Protein AF-A0A933VAQ9-F1 (afdb_monomer)

Foldseek 3Di:
DDDDDDPDDDDDDDDDDDPPPPPPDDDDPVVVVVPDDPDDDDDPVLVVLLVVQLVQADDDPVSSVVSSVVLVVCLVVVPQHVTSNRSSPRPPPGD

Structure (mmCIF, N/CA/C/O backbone):
data_AF-A0A933VAQ9-F1
#
_entry.id   AF-A0A933VAQ9-F1
#
loop_
_atom_site.group_PDB
_atom_site.id
_atom_site.type_symbol
_atom_site.label_atom_id
_atom_site.label_alt_id
_atom_site.label_comp_id
_atom_site.label_asym_id
_atom_site.label_entity_id
_atom_site.label_seq_id
_atom_site.pdbx_PDB_ins_code
_atom_site.Cartn_x
_atom_site.Cartn_y
_atom_site.Cartn_z
_atom_site.occupancy
_atom_site.B_iso_or_equiv
_atom_site.auth_seq_id
_atom_site.auth_comp_id
_atom_sit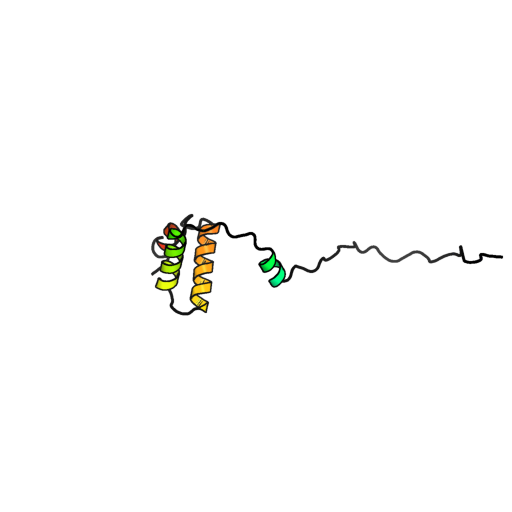e.auth_asym_id
_atom_site.auth_atom_id
_atom_site.pdbx_PDB_model_num
ATOM 1 N N . MET A 1 1 ? 57.215 -9.073 59.841 1.00 40.22 1 MET A N 1
ATOM 2 C CA . MET A 1 1 ? 56.541 -9.852 58.782 1.00 40.22 1 MET A CA 1
ATOM 3 C C . MET A 1 1 ? 55.223 -9.160 58.443 1.00 40.22 1 MET A C 1
ATOM 5 O O . MET A 1 1 ? 54.286 -9.380 59.188 1.00 40.22 1 MET A O 1
ATOM 9 N N . GLY A 1 2 ? 55.201 -8.319 57.390 1.00 37.84 2 GLY A N 1
ATOM 10 C CA . GLY A 1 2 ? 54.009 -7.698 56.750 1.00 37.84 2 GLY A CA 1
ATOM 11 C C . GLY A 1 2 ? 53.159 -6.760 57.633 1.00 37.84 2 GLY A C 1
ATOM 12 O O . GLY A 1 2 ? 52.946 -7.045 58.793 1.00 37.84 2 GLY A O 1
ATOM 13 N N . SER A 1 3 ? 52.624 -5.613 57.219 1.00 38.44 3 SER A N 1
ATOM 14 C CA . SER A 1 3 ? 52.353 -5.065 55.894 1.00 38.44 3 SER A CA 1
ATOM 15 C C . SER A 1 3 ? 52.391 -3.532 55.990 1.00 38.44 3 SER A C 1
ATOM 17 O O . SER A 1 3 ? 51.755 -2.945 56.862 1.00 38.44 3 SER A O 1
ATOM 19 N N . ILE A 1 4 ? 53.157 -2.900 55.103 1.00 47.66 4 ILE A N 1
ATOM 20 C CA . ILE A 1 4 ? 53.142 -1.459 54.813 1.00 47.66 4 ILE A CA 1
ATOM 21 C C . ILE A 1 4 ? 52.262 -1.265 53.566 1.00 47.66 4 ILE A C 1
ATOM 23 O O . ILE A 1 4 ? 52.103 -2.209 52.795 1.00 47.66 4 ILE A O 1
ATOM 27 N N . ILE A 1 5 ? 51.778 -0.032 53.369 1.00 46.09 5 ILE A N 1
ATOM 28 C CA . ILE A 1 5 ? 50.994 0.545 52.255 1.00 46.09 5 ILE A CA 1
ATOM 29 C C . ILE A 1 5 ? 49.514 0.683 52.655 1.00 46.09 5 ILE A C 1
ATOM 31 O O . ILE A 1 5 ? 48.802 -0.299 52.773 1.00 46.09 5 ILE A O 1
ATOM 35 N N . GLY A 1 6 ? 48.954 1.867 52.894 1.00 37.69 6 GLY A N 1
ATOM 36 C CA . GLY A 1 6 ? 49.446 3.223 52.672 1.00 37.69 6 GLY A CA 1
ATOM 37 C C . GLY A 1 6 ? 48.254 4.173 52.758 1.00 37.69 6 GLY A C 1
ATOM 38 O O . GLY A 1 6 ? 47.666 4.528 51.745 1.00 37.69 6 GLY A O 1
ATOM 39 N N . LEU A 1 7 ? 47.874 4.538 53.983 1.00 48.59 7 LEU A N 1
ATOM 40 C CA . LEU A 1 7 ? 46.919 5.606 54.269 1.00 48.59 7 LEU A CA 1
ATOM 41 C C . LEU A 1 7 ? 47.688 6.937 54.256 1.00 48.59 7 LEU A C 1
ATOM 43 O O . LEU A 1 7 ? 48.185 7.377 55.285 1.00 48.59 7 LEU A O 1
ATOM 47 N N . PHE A 1 8 ? 47.842 7.533 53.075 1.00 38.91 8 PHE A N 1
ATOM 48 C CA . PHE A 1 8 ? 48.365 8.888 52.861 1.00 38.91 8 PHE A CA 1
ATOM 49 C C . PHE A 1 8 ? 47.501 9.511 51.754 1.00 38.91 8 PHE A C 1
ATOM 51 O O . PHE A 1 8 ? 47.432 8.996 50.647 1.00 38.91 8 PHE A O 1
ATOM 58 N N . LEU A 1 9 ? 46.604 10.423 52.122 1.00 37.25 9 LEU A N 1
ATOM 59 C CA . LEU A 1 9 ? 46.813 11.874 52.109 1.00 37.25 9 LEU A CA 1
ATOM 60 C C . LEU A 1 9 ? 46.518 12.507 50.738 1.00 37.25 9 LEU A C 1
ATOM 62 O O . LEU A 1 9 ? 47.253 12.331 49.778 1.00 37.25 9 LEU A O 1
ATOM 66 N N . LEU A 1 10 ? 45.469 13.337 50.751 1.00 41.16 10 LEU A N 1
ATOM 67 C CA . LEU A 1 10 ? 45.399 14.635 50.074 1.00 41.16 10 LEU A CA 1
ATOM 68 C C . LEU A 1 10 ? 45.553 14.646 48.541 1.00 41.16 10 LEU A C 1
ATOM 70 O O . LEU A 1 10 ? 46.608 14.947 47.995 1.00 41.16 10 LEU A O 1
ATOM 74 N N . GLY A 1 11 ? 44.420 14.479 47.856 1.00 33.16 11 GLY A N 1
ATOM 75 C CA . GLY A 1 11 ? 44.177 15.079 46.544 1.00 33.16 11 GLY A CA 1
ATOM 76 C C . GLY A 1 11 ? 42.984 16.031 46.633 1.00 33.16 11 GLY A C 1
ATOM 77 O O . GLY A 1 11 ? 41.843 15.579 46.637 1.00 33.16 11 GLY A O 1
ATOM 78 N N . ASN A 1 12 ? 43.269 17.330 46.763 1.00 39.91 12 ASN A N 1
ATOM 79 C CA . ASN A 1 12 ? 42.342 18.464 46.618 1.00 39.91 12 ASN A CA 1
ATOM 80 C C . ASN A 1 12 ? 41.326 18.217 45.480 1.00 39.91 12 ASN A C 1
ATOM 82 O O . ASN A 1 12 ? 41.711 17.811 44.391 1.00 39.91 12 ASN A O 1
ATOM 86 N N . VAL A 1 13 ? 40.014 18.292 45.713 1.00 45.75 13 VAL A N 1
ATOM 87 C CA . VAL A 1 13 ? 39.190 19.519 45.706 1.00 45.75 13 VAL A CA 1
ATOM 88 C C . VAL A 1 13 ? 39.340 20.318 44.391 1.00 45.75 13 VAL A C 1
ATOM 90 O O . VAL A 1 13 ? 40.396 20.881 44.123 1.00 45.75 13 VAL A O 1
ATOM 93 N N . ILE A 1 14 ? 38.202 20.426 43.673 1.00 44.66 14 ILE A N 1
ATOM 94 C CA . ILE A 1 14 ? 37.855 21.246 42.480 1.00 44.66 14 ILE A CA 1
ATOM 95 C C . ILE A 1 14 ? 38.412 20.673 41.154 1.00 44.66 14 ILE A C 1
ATOM 97 O O . ILE A 1 14 ? 39.612 20.682 40.941 1.00 44.66 14 ILE A O 1
ATOM 101 N N . THR A 1 15 ? 37.601 20.131 40.229 1.00 41.00 15 THR A N 1
ATOM 102 C CA . THR A 1 15 ? 36.702 20.919 39.368 1.00 41.00 15 THR A CA 1
ATOM 103 C C . THR A 1 15 ? 35.394 20.206 38.969 1.00 41.00 15 THR A C 1
ATOM 105 O O . THR A 1 15 ? 35.360 19.048 38.576 1.00 41.00 15 THR A O 1
ATOM 108 N 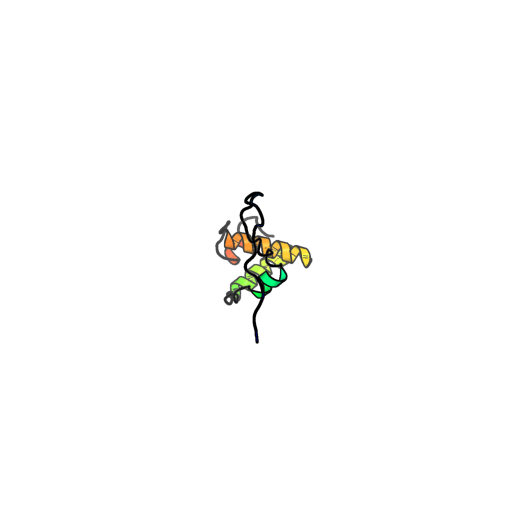N . ASN A 1 16 ? 34.316 20.984 39.070 1.00 38.03 16 ASN A N 1
ATOM 109 C CA . ASN A 1 16 ? 33.135 21.047 38.208 1.00 38.03 16 ASN A CA 1
ATOM 110 C C . ASN A 1 16 ? 32.364 19.766 37.864 1.00 38.03 16 ASN A C 1
ATOM 112 O O . ASN A 1 16 ? 32.723 18.978 36.993 1.00 38.03 16 ASN A O 1
ATOM 116 N N . GLY A 1 17 ? 31.172 19.692 38.461 1.00 47.88 17 GLY A N 1
ATOM 117 C CA . GLY A 1 17 ? 30.090 18.834 38.017 1.00 47.88 17 GLY A CA 1
ATOM 118 C C . GLY A 1 17 ? 29.815 18.972 36.521 1.00 47.88 17 GLY A C 1
ATOM 119 O O . GLY A 1 17 ? 29.544 20.051 36.000 1.00 47.88 17 GLY A O 1
ATOM 120 N N . THR A 1 18 ? 29.835 17.833 35.851 1.00 44.06 18 THR A N 1
ATOM 121 C CA . THR A 1 18 ? 29.098 17.595 34.618 1.00 44.06 18 THR A CA 1
ATOM 122 C C . THR A 1 18 ? 28.287 16.336 34.866 1.00 44.06 18 THR A C 1
ATOM 124 O O . THR A 1 18 ? 28.814 15.300 35.262 1.00 44.06 18 THR A O 1
ATOM 127 N N . LEU A 1 19 ? 26.971 16.481 34.745 1.00 48.38 19 LEU A N 1
ATOM 128 C CA . LEU A 1 19 ? 25.999 15.402 34.825 1.00 48.38 19 LEU A CA 1
ATOM 129 C C . LEU A 1 19 ? 26.482 14.241 33.951 1.00 48.38 19 LEU A C 1
ATOM 131 O O . LEU A 1 19 ? 26.615 14.399 32.738 1.00 48.38 19 LEU A O 1
ATOM 135 N N . GLY A 1 20 ? 26.742 13.089 34.568 1.00 42.75 20 GLY A N 1
ATOM 136 C CA . GLY A 1 20 ? 26.982 11.835 33.867 1.00 42.75 20 GLY A CA 1
ATOM 137 C C . GLY A 1 20 ? 25.701 11.375 33.180 1.00 42.75 20 GLY A C 1
ATOM 138 O O . GLY A 1 20 ? 25.039 10.457 33.649 1.00 42.75 20 GLY A O 1
ATOM 139 N N . MET A 1 21 ? 25.327 12.034 32.085 1.00 51.97 21 MET A N 1
ATOM 140 C CA . MET A 1 21 ? 24.362 11.501 31.141 1.00 51.97 21 MET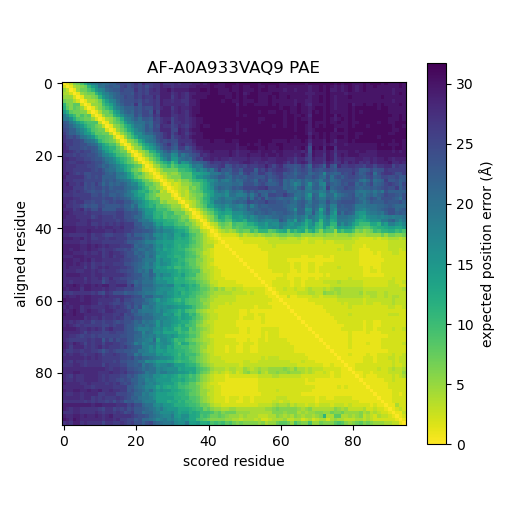 A CA 1
ATOM 141 C C . MET A 1 21 ? 25.109 10.415 30.369 1.00 51.97 21 MET A C 1
ATOM 143 O O . MET A 1 21 ? 25.899 10.718 29.475 1.00 51.97 21 MET A O 1
ATOM 147 N N . SER A 1 22 ? 24.933 9.147 30.745 1.00 55.03 22 SER A N 1
ATOM 148 C CA . SER A 1 22 ? 25.410 8.047 29.913 1.00 55.03 22 SER A CA 1
ATOM 149 C C . SER A 1 22 ? 24.681 8.135 28.570 1.00 55.03 22 SER A C 1
ATOM 151 O O . SER A 1 22 ? 23.523 7.732 28.460 1.00 55.03 22 SER A O 1
ATOM 153 N N . MET A 1 23 ? 25.332 8.694 27.549 1.00 57.06 23 MET A N 1
ATOM 154 C CA . MET A 1 23 ? 24.932 8.474 26.165 1.00 57.06 23 MET A CA 1
ATOM 155 C C . MET A 1 23 ? 25.217 7.006 25.864 1.00 57.06 23 MET A C 1
ATOM 157 O O . MET A 1 23 ? 26.310 6.646 25.434 1.00 57.06 23 MET A O 1
ATOM 161 N N . LEU A 1 24 ? 24.240 6.142 26.142 1.00 68.44 24 LEU A N 1
ATOM 162 C CA . LEU A 1 24 ? 24.200 4.851 25.475 1.00 68.44 24 LEU A CA 1
ATOM 163 C C . LEU A 1 24 ? 24.230 5.144 23.967 1.00 68.44 24 LEU A C 1
ATOM 165 O O . LEU A 1 24 ? 23.491 6.033 23.522 1.00 68.44 24 LEU A O 1
ATOM 169 N N . PRO A 1 25 ? 25.103 4.483 23.189 1.00 70.50 25 PRO A N 1
ATOM 170 C CA . PRO A 1 25 ? 25.120 4.678 21.749 1.00 70.50 25 PRO A CA 1
ATOM 171 C C . PRO A 1 25 ? 23.719 4.387 21.206 1.00 70.50 25 PRO A C 1
ATOM 173 O O . PRO A 1 25 ? 23.077 3.417 21.613 1.00 70.50 25 PRO A O 1
ATOM 176 N N . ALA A 1 26 ? 23.221 5.264 20.329 1.00 72.81 26 ALA A N 1
ATOM 177 C CA . ALA A 1 26 ? 21.955 5.020 19.657 1.00 72.81 26 ALA A CA 1
ATOM 178 C C . ALA A 1 26 ? 22.050 3.669 18.928 1.00 72.81 26 ALA A C 1
ATOM 180 O O . ALA A 1 26 ? 23.063 3.436 18.261 1.00 72.81 26 ALA A O 1
ATOM 181 N N . PRO A 1 27 ? 21.036 2.793 19.052 1.00 68.81 27 PRO A N 1
ATOM 182 C CA . PRO A 1 27 ? 21.079 1.496 18.405 1.00 68.81 27 PRO A CA 1
ATOM 183 C C . PRO A 1 27 ? 21.248 1.693 16.902 1.00 68.81 27 PRO A C 1
ATOM 185 O O . PRO A 1 27 ? 20.588 2.539 16.284 1.00 68.81 27 PRO A O 1
ATOM 188 N N . THR A 1 28 ? 22.165 0.931 16.323 1.00 73.50 28 THR A N 1
ATOM 189 C CA . THR A 1 28 ? 22.424 0.967 14.885 1.00 73.50 28 THR A CA 1
ATOM 190 C C . THR A 1 28 ? 21.182 0.487 14.127 1.00 73.50 28 THR A C 1
ATOM 192 O O . THR A 1 28 ? 20.357 -0.257 14.661 1.00 73.50 28 THR A O 1
ATOM 195 N N . ALA A 1 29 ? 21.011 0.906 12.867 1.00 64.62 29 ALA A N 1
ATOM 196 C CA . ALA A 1 29 ? 19.869 0.473 12.051 1.00 64.62 29 ALA A CA 1
ATOM 197 C C . ALA A 1 29 ? 19.744 -1.066 11.995 1.00 64.62 29 ALA A C 1
ATOM 199 O O . ALA A 1 29 ? 18.636 -1.592 12.057 1.00 64.62 29 ALA A O 1
ATOM 200 N N . ALA A 1 30 ? 20.882 -1.768 12.008 1.00 61.72 30 ALA A N 1
ATOM 201 C CA . ALA A 1 30 ? 20.955 -3.225 12.067 1.00 61.72 30 ALA A CA 1
ATOM 202 C C . ALA A 1 30 ? 20.416 -3.814 13.387 1.00 61.72 30 ALA A C 1
ATOM 204 O O . ALA A 1 30 ? 19.727 -4.831 13.378 1.00 61.72 30 ALA A O 1
ATOM 205 N N . GLU A 1 31 ? 20.671 -3.171 14.530 1.00 64.88 31 GLU A N 1
ATOM 206 C CA . GLU A 1 31 ? 20.125 -3.602 15.827 1.00 64.88 31 GLU A CA 1
ATOM 207 C C . GLU A 1 31 ? 18.607 -3.382 15.896 1.00 64.88 31 GLU A C 1
ATOM 209 O O . GLU A 1 31 ? 17.882 -4.223 16.426 1.00 64.88 31 GLU A O 1
ATOM 214 N N . LYS A 1 32 ? 18.111 -2.301 15.279 1.00 66.38 32 LYS A N 1
ATOM 215 C CA . LYS A 1 32 ? 16.671 -2.025 15.152 1.00 66.38 32 LYS A CA 1
ATOM 216 C C . LYS A 1 32 ? 15.935 -3.079 14.325 1.00 66.38 32 LYS A C 1
ATOM 218 O O . LYS A 1 32 ? 14.813 -3.438 14.673 1.00 66.38 32 LYS A O 1
ATOM 223 N N . GLU A 1 33 ? 16.551 -3.566 13.253 1.00 61.56 33 GLU A N 1
ATOM 224 C CA . GLU A 1 33 ? 15.998 -4.652 12.436 1.00 61.56 33 GLU A CA 1
ATOM 225 C C . GLU A 1 33 ? 15.998 -5.985 13.197 1.00 61.56 33 GLU A C 1
ATOM 227 O O . GLU A 1 33 ? 15.006 -6.710 13.162 1.00 61.56 33 GLU A O 1
ATOM 232 N N . ALA A 1 34 ? 17.057 -6.273 13.962 1.00 61.28 34 ALA A N 1
ATOM 233 C CA . ALA A 1 34 ? 17.167 -7.491 14.768 1.00 61.28 34 ALA A CA 1
ATOM 234 C C . ALA A 1 34 ? 16.172 -7.557 15.946 1.00 61.28 34 ALA A C 1
ATOM 236 O O . ALA A 1 34 ? 15.873 -8.644 16.439 1.00 61.28 34 ALA A O 1
ATOM 237 N N . GLN A 1 35 ? 15.651 -6.413 16.401 1.00 60.28 35 GLN A N 1
ATOM 238 C CA . GLN A 1 35 ? 14.634 -6.312 17.458 1.00 60.28 35 GLN A CA 1
ATOM 239 C C . GLN A 1 35 ? 13.212 -6.076 16.931 1.00 60.28 35 GLN A C 1
ATOM 241 O O . GLN A 1 35 ? 12.305 -5.789 17.717 1.00 60.28 35 GLN A O 1
ATOM 246 N N . ALA A 1 36 ? 12.981 -6.216 15.623 1.00 61.50 36 ALA A N 1
ATOM 247 C CA . ALA A 1 36 ? 11.632 -6.182 15.081 1.00 61.50 36 ALA A CA 1
ATOM 248 C C . ALA A 1 36 ? 10.817 -7.356 15.648 1.00 61.50 36 ALA A C 1
ATOM 250 O O . ALA A 1 36 ? 11.154 -8.525 15.457 1.00 61.50 36 ALA A O 1
ATOM 251 N N . ALA A 1 37 ? 9.740 -7.037 16.370 1.00 62.28 37 ALA A N 1
ATOM 252 C CA . ALA A 1 37 ? 8.785 -8.032 16.840 1.00 62.28 37 ALA A CA 1
ATOM 253 C C . ALA A 1 37 ? 8.287 -8.886 15.657 1.00 62.28 37 ALA A C 1
ATOM 255 O O . ALA A 1 37 ? 8.168 -8.359 14.544 1.00 62.28 37 ALA A O 1
ATOM 256 N N . PRO A 1 38 ? 7.972 -10.178 15.872 1.00 61.50 38 PRO A N 1
ATOM 257 C CA . PRO A 1 38 ? 7.403 -11.009 14.822 1.00 61.50 38 PRO A CA 1
ATOM 258 C C . PRO A 1 38 ? 6.150 -10.321 14.281 1.00 61.50 38 PRO A C 1
ATOM 260 O O . PRO A 1 38 ? 5.198 -10.059 15.021 1.00 61.50 38 PRO A O 1
ATOM 263 N N . VAL A 1 39 ? 6.184 -9.980 12.994 1.00 65.75 39 VAL A N 1
ATOM 264 C CA . VAL A 1 39 ? 5.049 -9.365 12.311 1.00 65.75 39 VAL A CA 1
ATOM 265 C C . VAL A 1 39 ? 3.926 -10.391 12.355 1.00 65.75 39 VAL A C 1
ATOM 267 O O . VAL A 1 39 ? 4.078 -11.498 11.836 1.00 65.75 39 VAL A O 1
ATOM 270 N N . ALA A 1 40 ? 2.826 -10.055 13.032 1.00 69.69 40 ALA A N 1
ATOM 271 C CA . ALA A 1 40 ? 1.638 -10.895 13.012 1.00 69.69 40 ALA A CA 1
ATOM 272 C C . ALA A 1 40 ? 1.271 -11.179 11.545 1.00 69.69 40 ALA A C 1
ATOM 274 O O . ALA A 1 40 ? 1.385 -10.268 10.719 1.00 69.69 40 ALA A O 1
ATOM 275 N N . PRO A 1 41 ? 0.873 -12.415 11.200 1.00 70.31 41 PRO A N 1
ATOM 276 C CA . PRO A 1 41 ? 0.546 -12.745 9.823 1.00 70.31 41 PRO A CA 1
ATOM 277 C C . PRO A 1 41 ? -0.559 -11.805 9.337 1.00 70.31 41 PRO A C 1
ATOM 279 O O . PRO A 1 41 ? -1.664 -11.788 9.880 1.00 70.31 41 PRO A O 1
ATOM 282 N N . LEU A 1 42 ? -0.218 -10.981 8.347 1.00 77.06 42 LEU A N 1
ATOM 283 C CA . LEU A 1 42 ? -1.178 -10.148 7.637 1.00 77.06 42 LEU A CA 1
ATOM 284 C C . LEU A 1 42 ? -2.134 -11.057 6.865 1.00 77.06 42 LEU A C 1
ATOM 286 O O . LEU A 1 42 ? -1.714 -12.076 6.316 1.00 77.06 42 LEU A O 1
ATOM 290 N N . ASP A 1 43 ? -3.408 -10.670 6.819 1.00 90.38 43 ASP A N 1
ATOM 291 C CA . ASP A 1 43 ? -4.401 -11.325 5.969 1.00 90.38 43 ASP A CA 1
ATOM 292 C C . ASP A 1 43 ? -3.889 -11.342 4.517 1.00 90.38 43 ASP A C 1
ATOM 294 O O . ASP A 1 43 ? -3.507 -10.306 3.965 1.00 90.38 43 ASP A O 1
ATOM 298 N N . GLU A 1 44 ? -3.871 -12.521 3.895 1.00 93.25 44 GLU A N 1
ATOM 299 C CA . GLU A 1 44 ? -3.435 -12.717 2.510 1.00 93.25 44 GLU A CA 1
ATOM 300 C C . GLU A 1 44 ? -4.171 -11.772 1.551 1.00 93.25 44 GLU A C 1
ATOM 302 O O . GLU A 1 44 ? -3.576 -11.210 0.626 1.00 93.25 44 GLU A O 1
ATOM 307 N N . LYS A 1 45 ? -5.457 -11.517 1.812 1.00 94.81 45 LYS A N 1
ATOM 308 C CA . LYS A 1 45 ? -6.264 -10.595 1.014 1.00 94.81 45 LYS A CA 1
ATOM 309 C C . LYS A 1 45 ? -5.717 -9.166 1.058 1.00 94.81 45 LYS A C 1
ATOM 311 O O . LYS A 1 45 ? -5.692 -8.484 0.032 1.00 94.81 45 LYS A O 1
ATOM 316 N N . GLU A 1 46 ? -5.262 -8.718 2.221 1.00 95.12 46 GLU A N 1
ATOM 317 C CA . GLU A 1 46 ? -4.700 -7.381 2.417 1.00 95.12 46 GLU A CA 1
ATOM 318 C C . GLU A 1 46 ? -3.332 -7.239 1.741 1.00 95.12 46 GLU A C 1
ATOM 320 O O . GLU A 1 46 ? -3.053 -6.216 1.111 1.00 95.12 46 GLU A O 1
ATOM 325 N N . ILE A 1 47 ? -2.517 -8.298 1.772 1.00 95.12 47 ILE A N 1
ATOM 326 C CA . ILE A 1 47 ? -1.249 -8.357 1.032 1.00 95.12 47 ILE A CA 1
ATOM 327 C C . ILE A 1 47 ? -1.504 -8.205 -0.473 1.00 95.12 47 ILE A C 1
ATOM 329 O O . ILE A 1 47 ? -0.814 -7.436 -1.146 1.00 95.12 47 ILE A O 1
ATOM 333 N N . LEU A 1 48 ? -2.521 -8.887 -1.008 1.00 96.69 48 LEU A N 1
ATOM 334 C CA . LEU A 1 48 ? -2.886 -8.781 -2.422 1.00 96.69 48 LEU A CA 1
ATOM 335 C C . LEU A 1 48 ? -3.377 -7.377 -2.797 1.00 96.69 48 LEU A C 1
ATOM 337 O O . LEU A 1 48 ? -3.058 -6.900 -3.887 1.00 96.69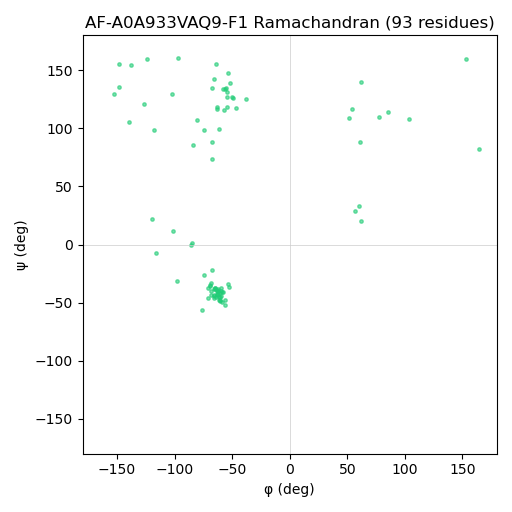 48 LEU A O 1
ATOM 341 N N . TRP A 1 49 ? -4.118 -6.694 -1.923 1.00 96.94 49 TRP A N 1
ATOM 342 C CA . TRP A 1 49 ? -4.525 -5.306 -2.159 1.00 96.94 49 TRP A CA 1
ATOM 343 C C . TRP A 1 49 ? -3.344 -4.344 -2.183 1.00 96.94 49 TRP A C 1
ATOM 345 O O . TRP A 1 49 ? -3.255 -3.522 -3.098 1.00 96.94 49 TRP A O 1
ATOM 355 N N . LEU A 1 50 ? -2.409 -4.487 -1.240 1.00 96.38 50 LEU A N 1
ATOM 356 C CA . LEU A 1 50 ? -1.170 -3.715 -1.242 1.00 96.38 50 LEU A CA 1
ATOM 357 C C . LEU A 1 50 ? -0.375 -3.963 -2.531 1.00 96.38 50 LEU A C 1
ATOM 359 O O . LEU A 1 50 ? 0.011 -3.012 -3.205 1.00 96.38 50 LEU A O 1
ATOM 363 N N . ALA A 1 51 ? -0.176 -5.227 -2.913 1.00 96.12 51 ALA A N 1
ATOM 364 C CA . ALA A 1 51 ? 0.565 -5.585 -4.119 1.00 96.12 51 ALA A CA 1
ATOM 365 C C . ALA A 1 51 ? -0.082 -5.014 -5.391 1.00 96.12 51 ALA A C 1
ATOM 367 O O . ALA A 1 51 ? 0.620 -4.481 -6.251 1.00 96.12 51 ALA A O 1
ATOM 368 N N . ARG A 1 52 ? -1.417 -5.073 -5.495 1.00 95.50 52 ARG A N 1
ATOM 369 C CA . ARG A 1 52 ? -2.170 -4.479 -6.610 1.00 95.50 52 ARG A CA 1
ATOM 370 C C . ARG A 1 52 ? -1.961 -2.971 -6.696 1.00 95.50 52 ARG A C 1
ATOM 372 O O . ARG A 1 52 ? -1.637 -2.492 -7.776 1.00 95.50 52 ARG A O 1
ATOM 379 N N . GLY A 1 53 ? -2.100 -2.257 -5.577 1.00 95.62 53 GLY A N 1
ATOM 380 C CA . GLY A 1 53 ? -1.921 -0.804 -5.537 1.00 95.62 53 GLY A CA 1
ATOM 381 C C . GLY A 1 53 ? -0.490 -0.371 -5.854 1.00 95.62 53 GLY A C 1
ATOM 382 O O . GLY A 1 53 ? -0.279 0.593 -6.572 1.00 95.62 53 GLY A O 1
ATOM 383 N N . VAL A 1 54 ? 0.520 -1.106 -5.385 1.00 97.06 54 VAL A N 1
ATOM 384 C CA . VAL A 1 54 ? 1.921 -0.787 -5.708 1.00 97.06 54 VAL A CA 1
ATOM 385 C C . VAL A 1 54 ? 2.216 -1.033 -7.194 1.00 97.06 54 VAL A C 1
ATOM 387 O O . VAL A 1 54 ? 2.869 -0.215 -7.841 1.00 97.06 54 VAL A O 1
ATOM 390 N N . TYR A 1 55 ? 1.732 -2.149 -7.746 1.00 96.00 55 TYR A N 1
ATOM 391 C CA . TYR A 1 55 ? 1.997 -2.534 -9.133 1.00 96.00 55 TYR A CA 1
ATOM 392 C C . TYR A 1 55 ? 1.218 -1.703 -10.168 1.00 96.00 55 TYR A C 1
ATOM 394 O O . TYR A 1 55 ? 1.674 -1.573 -11.311 1.00 96.00 55 TYR A O 1
ATOM 402 N N . SER A 1 56 ? 0.055 -1.146 -9.801 1.00 95.12 56 SER A N 1
ATOM 403 C CA . SER A 1 56 ? -0.707 -0.254 -10.687 1.00 95.12 56 SER A CA 1
ATOM 404 C C . SER A 1 56 ? 0.016 1.073 -10.923 1.00 95.12 56 SER A C 1
ATOM 406 O O . SER A 1 56 ? -0.015 1.586 -12.040 1.00 95.12 56 SER A O 1
ATOM 408 N N . GLU A 1 57 ? 0.752 1.570 -9.927 1.00 95.94 57 GLU A N 1
ATOM 409 C CA . GLU A 1 57 ? 1.466 2.845 -10.005 1.00 95.94 57 GLU A CA 1
ATOM 410 C C . GLU A 1 57 ? 2.749 2.771 -10.839 1.00 95.94 57 GLU A C 1
ATOM 412 O O . GLU A 1 57 ? 2.947 3.550 -11.778 1.00 95.94 57 GLU A O 1
ATOM 417 N N . LYS A 1 58 ? 3.664 1.858 -10.484 1.00 96.31 58 LYS A N 1
ATOM 418 C CA . LYS A 1 58 ? 5.016 1.792 -11.058 1.00 96.31 58 LYS A CA 1
ATOM 419 C C . LYS A 1 58 ? 5.545 0.365 -11.117 1.00 96.31 58 LYS A C 1
ATOM 421 O O . LYS A 1 58 ? 5.149 -0.509 -10.357 1.00 96.31 58 LYS A O 1
ATOM 426 N N . LYS A 1 59 ? 6.485 0.147 -12.043 1.00 95.31 59 LYS A N 1
ATOM 427 C CA . LYS A 1 59 ? 7.185 -1.135 -12.262 1.00 95.31 59 LYS A CA 1
ATOM 428 C C . LYS A 1 59 ? 8.701 -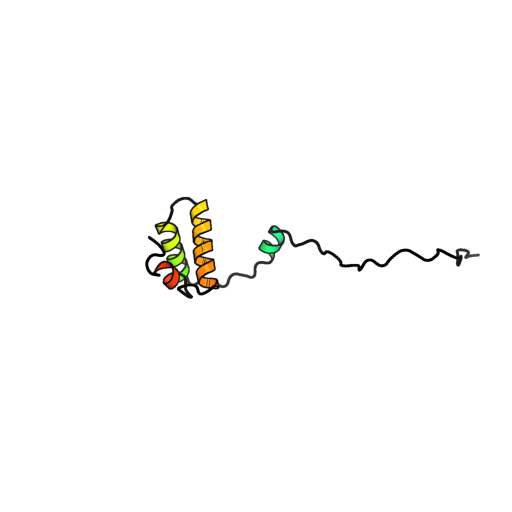1.009 -12.064 1.00 95.31 59 LYS A C 1
ATOM 430 O O . LYS A 1 59 ? 9.468 -1.789 -12.618 1.00 95.31 59 LYS A O 1
ATOM 435 N N . ASN A 1 60 ? 9.126 0.007 -11.315 1.00 97.56 60 ASN A N 1
ATOM 436 C CA . ASN A 1 60 ? 10.501 0.178 -10.862 1.00 97.56 60 ASN A CA 1
ATOM 437 C C . ASN A 1 60 ? 10.587 -0.243 -9.389 1.00 97.56 60 ASN A C 1
ATOM 439 O O . ASN A 1 60 ? 9.794 0.217 -8.573 1.00 97.56 60 ASN A O 1
ATOM 443 N N . GLU A 1 61 ? 11.540 -1.108 -9.051 1.00 96.81 61 GLU A N 1
ATOM 444 C CA . GLU A 1 61 ? 11.648 -1.725 -7.724 1.00 96.81 61 GLU A CA 1
ATOM 445 C C . GLU A 1 61 ? 11.822 -0.709 -6.579 1.00 96.81 61 GLU A C 1
ATOM 447 O O . GLU A 1 61 ? 11.228 -0.861 -5.510 1.00 96.81 61 GLU A O 1
ATOM 452 N N . GLU A 1 62 ? 12.617 0.340 -6.792 1.00 96.56 62 GLU A N 1
ATOM 453 C CA . GLU A 1 62 ? 12.874 1.364 -5.779 1.00 96.56 62 GLU A CA 1
ATOM 454 C C . GLU A 1 62 ? 11.636 2.234 -5.546 1.00 96.56 62 GLU A C 1
ATOM 456 O O . GLU A 1 62 ? 11.215 2.427 -4.404 1.00 96.56 62 GLU A O 1
ATOM 461 N N . GLU A 1 63 ? 10.984 2.676 -6.622 1.00 97.31 63 GLU A N 1
ATOM 462 C CA . GLU A 1 63 ? 9.735 3.437 -6.530 1.00 97.31 63 GLU A CA 1
ATOM 463 C C . GLU A 1 63 ? 8.619 2.606 -5.889 1.00 97.31 63 GLU A C 1
ATOM 465 O O . GLU A 1 63 ? 7.885 3.106 -5.039 1.00 97.31 63 GLU A O 1
ATOM 470 N N . MET A 1 64 ? 8.522 1.315 -6.224 1.00 97.81 64 MET A N 1
ATOM 471 C CA . MET A 1 64 ? 7.551 0.401 -5.620 1.00 97.81 64 MET A CA 1
ATOM 472 C C . MET A 1 64 ? 7.726 0.304 -4.100 1.00 97.81 64 MET A C 1
ATOM 474 O O . MET A 1 64 ? 6.730 0.323 -3.374 1.00 97.81 64 MET A O 1
ATOM 478 N N . ARG A 1 65 ? 8.969 0.263 -3.594 1.00 97.44 65 ARG A N 1
ATOM 479 C CA . ARG A 1 65 ? 9.237 0.311 -2.145 1.00 97.44 65 ARG A CA 1
ATOM 480 C C . ARG A 1 65 ? 8.730 1.605 -1.512 1.00 97.44 65 ARG A C 1
ATOM 482 O O . ARG A 1 65 ? 8.078 1.555 -0.470 1.00 97.44 65 ARG A O 1
ATOM 489 N N . LEU A 1 66 ? 8.993 2.750 -2.142 1.00 97.81 66 LEU A N 1
ATOM 490 C CA . LEU A 1 66 ? 8.538 4.052 -1.642 1.00 97.81 66 LEU A CA 1
ATOM 491 C C . LEU A 1 66 ? 7.006 4.140 -1.613 1.00 97.81 66 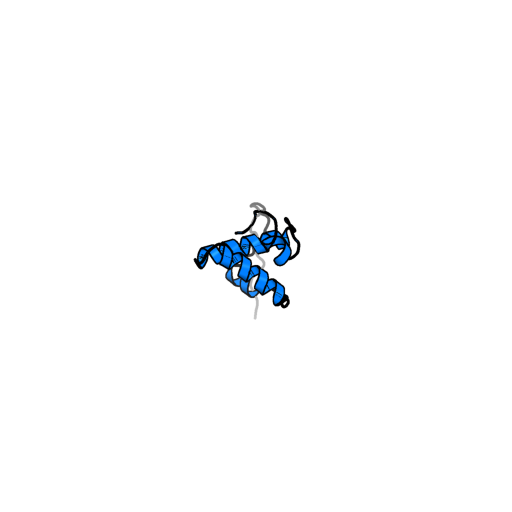LEU A C 1
ATOM 493 O O . LEU A 1 66 ? 6.425 4.592 -0.626 1.00 97.81 66 LEU A O 1
ATOM 497 N N . ILE A 1 67 ? 6.341 3.652 -2.659 1.00 96.81 67 ILE A N 1
ATOM 498 C CA . ILE A 1 67 ? 4.877 3.619 -2.750 1.00 96.81 67 ILE A CA 1
ATOM 499 C C . ILE A 1 67 ? 4.294 2.699 -1.673 1.00 96.81 67 ILE A C 1
ATOM 501 O O . ILE A 1 67 ? 3.365 3.095 -0.966 1.00 96.81 67 ILE A O 1
ATOM 505 N N . ALA A 1 68 ? 4.868 1.508 -1.483 1.00 97.12 68 ALA A N 1
ATOM 506 C CA . ALA A 1 68 ? 4.452 0.583 -0.432 1.00 97.12 68 ALA A CA 1
ATOM 507 C C . ALA A 1 68 ? 4.554 1.223 0.964 1.00 97.12 68 ALA A C 1
ATOM 509 O O . ALA A 1 68 ? 3.640 1.075 1.780 1.00 97.12 68 ALA A O 1
ATOM 510 N N . TRP A 1 69 ? 5.616 1.994 1.227 1.00 97.06 69 TRP A N 1
ATOM 511 C CA . TRP A 1 69 ? 5.740 2.768 2.464 1.00 97.06 69 TRP A CA 1
ATOM 512 C C . TRP A 1 69 ? 4.662 3.836 2.610 1.00 97.06 69 TRP A C 1
ATOM 514 O O . TRP A 1 69 ? 4.082 3.953 3.686 1.00 97.06 69 TRP A O 1
ATOM 524 N N . VAL A 1 70 ? 4.340 4.585 1.555 1.00 96.75 70 VAL A N 1
ATOM 525 C CA . VAL A 1 70 ? 3.261 5.585 1.611 1.00 96.75 70 VAL A CA 1
ATOM 526 C C . VAL A 1 70 ? 1.920 4.926 1.928 1.00 96.75 70 VAL A C 1
ATOM 528 O O . VAL A 1 70 ? 1.189 5.420 2.788 1.00 96.75 70 VAL A O 1
ATOM 531 N N . ILE A 1 71 ? 1.600 3.803 1.281 1.00 96.75 71 ILE A N 1
ATOM 532 C CA . ILE A 1 71 ? 0.354 3.072 1.538 1.00 96.75 71 ILE A CA 1
ATOM 533 C C . ILE A 1 71 ? 0.318 2.588 2.995 1.00 96.75 71 ILE A C 1
ATOM 535 O O . ILE A 1 71 ? -0.666 2.842 3.691 1.00 96.75 71 ILE A O 1
ATOM 539 N N . ARG A 1 72 ? 1.397 1.964 3.489 1.00 96.06 72 ARG A N 1
ATOM 540 C CA . ARG A 1 72 ? 1.509 1.541 4.895 1.00 96.06 72 ARG A CA 1
ATOM 541 C C . ARG A 1 72 ? 1.301 2.719 5.853 1.00 96.06 72 ARG A C 1
ATOM 543 O O . ARG A 1 72 ? 0.494 2.616 6.772 1.00 96.06 72 ARG A O 1
ATOM 550 N N . ASN A 1 73 ? 1.969 3.847 5.613 1.00 97.12 73 ASN A N 1
ATOM 551 C CA . ASN A 1 73 ? 1.861 5.037 6.459 1.00 97.12 73 ASN A CA 1
ATOM 552 C C . ASN A 1 73 ? 0.421 5.561 6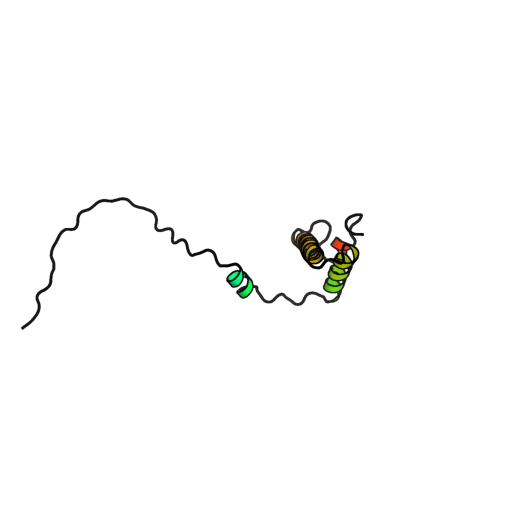.522 1.00 97.12 73 ASN A C 1
ATOM 554 O O . ASN A 1 73 ? -0.033 6.005 7.576 1.00 97.12 73 ASN A O 1
ATOM 558 N N . ARG A 1 74 ? -0.323 5.503 5.412 1.00 96.94 74 ARG A N 1
ATOM 559 C CA . ARG A 1 74 ? -1.739 5.903 5.380 1.00 96.94 74 ARG A CA 1
ATOM 560 C C . ARG A 1 74 ? -2.611 4.990 6.232 1.00 96.94 74 ARG A C 1
ATOM 562 O O . ARG A 1 74 ? -3.427 5.503 6.988 1.00 96.94 74 ARG A O 1
ATOM 569 N N . VAL A 1 75 ? -2.401 3.675 6.161 1.00 96.00 75 VAL A N 1
ATOM 570 C CA . VAL A 1 75 ? -3.108 2.704 7.012 1.00 96.00 75 VAL A CA 1
ATOM 571 C C . VAL A 1 75 ? -2.815 2.971 8.493 1.00 96.00 75 VAL A C 1
ATOM 573 O O . VAL A 1 75 ? -3.740 3.098 9.294 1.00 96.00 75 VAL A O 1
ATOM 576 N N . GLU A 1 76 ? -1.544 3.149 8.860 1.00 95.69 76 GLU A N 1
ATOM 577 C CA . GLU A 1 76 ? -1.131 3.386 10.253 1.00 95.69 76 GLU A CA 1
ATOM 578 C C . GLU A 1 76 ? -1.668 4.707 10.821 1.00 95.69 76 GLU A C 1
ATOM 580 O O . GLU A 1 76 ? -2.084 4.775 11.978 1.00 95.69 76 GLU A O 1
ATOM 585 N N . THR A 1 77 ? -1.710 5.753 9.994 1.00 97.00 77 THR A N 1
ATOM 586 C CA . THR A 1 77 ? -2.249 7.072 10.369 1.00 97.00 77 THR A CA 1
ATOM 587 C C . THR A 1 77 ? -3.762 7.187 10.186 1.00 97.00 77 THR A C 1
ATOM 589 O O . THR A 1 77 ? -4.338 8.229 10.500 1.00 97.00 77 THR A O 1
ATOM 592 N N . LYS A 1 78 ? -4.419 6.121 9.710 1.00 96.44 78 LYS A N 1
ATOM 593 C CA . LYS A 1 78 ? -5.854 6.066 9.391 1.00 96.44 78 LYS A CA 1
ATOM 594 C C . LYS A 1 78 ? -6.289 7.137 8.385 1.00 96.44 78 LYS A C 1
ATOM 596 O O . LYS A 1 78 ? -7.424 7.619 8.404 1.00 96.44 78 LYS A O 1
ATOM 601 N N . TYR A 1 79 ? -5.376 7.548 7.508 1.00 93.94 79 TYR A N 1
ATOM 602 C CA . TYR A 1 79 ? -5.649 8.551 6.493 1.00 93.94 79 TYR A CA 1
ATOM 603 C C . TYR A 1 79 ? -6.373 7.912 5.309 1.00 93.94 79 TYR A C 1
ATOM 605 O O . TYR A 1 79 ? -5.764 7.221 4.494 1.00 93.94 79 TYR A O 1
ATOM 613 N N . ARG A 1 80 ? -7.676 8.205 5.194 1.00 89.25 80 ARG A N 1
ATOM 614 C CA . ARG A 1 80 ? -8.557 7.719 4.113 1.00 89.25 80 ARG A CA 1
ATOM 615 C C . ARG A 1 80 ? -8.672 6.189 4.046 1.00 89.25 80 ARG A C 1
ATOM 617 O O . ARG A 1 80 ? -8.841 5.636 2.967 1.00 89.25 80 ARG A O 1
ATOM 624 N N . GLY A 1 81 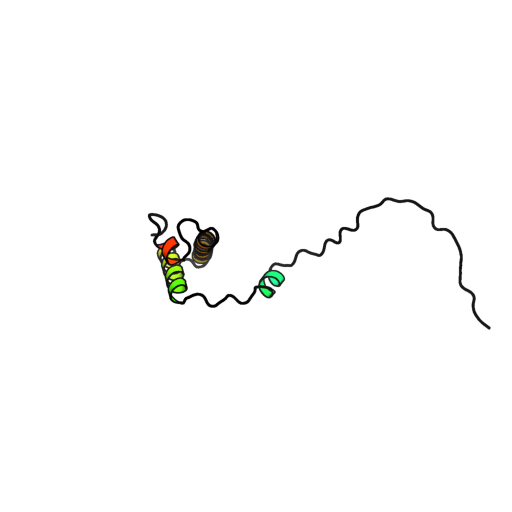? -8.603 5.527 5.197 1.00 93.94 81 GLY A N 1
ATOM 625 C CA . GLY A 1 81 ? -8.797 4.086 5.326 1.00 93.94 81 GLY A CA 1
ATOM 626 C C . GLY A 1 81 ? -8.059 3.523 6.533 1.00 93.94 81 GLY A C 1
ATOM 627 O O . GLY A 1 81 ? -7.133 4.139 7.053 1.00 93.94 81 GLY A O 1
ATOM 628 N N . THR A 1 82 ? -8.491 2.353 6.980 1.00 95.50 82 THR A N 1
ATOM 629 C CA . THR A 1 82 ? -7.882 1.566 8.062 1.00 95.50 82 THR A CA 1
ATOM 630 C C . THR A 1 82 ? -7.347 0.220 7.577 1.00 95.50 82 THR A C 1
ATOM 632 O O . THR A 1 82 ? -6.659 -0.471 8.323 1.00 95.50 82 THR A O 1
ATOM 635 N N . THR A 1 83 ? -7.629 -0.125 6.320 1.00 96.00 83 THR A N 1
ATOM 636 C CA . THR A 1 83 ? -7.145 -1.319 5.620 1.00 96.00 83 THR A CA 1
ATOM 637 C C . THR A 1 83 ? -6.424 -0.916 4.335 1.00 96.00 83 THR A C 1
ATOM 639 O O . THR A 1 83 ? -6.627 0.184 3.807 1.00 96.00 83 THR A O 1
ATOM 642 N N . TYR A 1 84 ? -5.581 -1.800 3.803 1.00 96.12 84 TYR A N 1
ATOM 643 C CA . TYR A 1 84 ? -4.921 -1.580 2.519 1.00 96.12 84 TYR A CA 1
ATOM 644 C C . TYR A 1 84 ? -5.950 -1.473 1.394 1.00 96.12 84 TYR A C 1
ATOM 646 O O . TYR A 1 84 ? -5.810 -0.610 0.527 1.00 96.12 84 TYR A O 1
ATOM 654 N N . GLN A 1 85 ? -7.016 -2.282 1.441 1.00 96.50 85 GLN A N 1
ATOM 655 C CA . GLN A 1 85 ? -8.121 -2.192 0.488 1.00 96.50 85 GLN A CA 1
ATOM 656 C C . GLN A 1 85 ? -8.747 -0.789 0.471 1.00 96.50 85 GLN A C 1
ATOM 658 O O . GLN A 1 85 ? -8.885 -0.199 -0.600 1.00 96.50 85 GLN A O 1
ATOM 663 N N . GLU A 1 86 ? -9.122 -0.244 1.630 1.00 96.62 86 GLU A N 1
ATOM 664 C CA . GLU A 1 86 ? -9.756 1.080 1.734 1.00 96.62 86 GLU A CA 1
ATOM 665 C C . GLU A 1 86 ? -8.836 2.197 1.234 1.00 96.62 86 GLU A C 1
ATOM 667 O O . GLU A 1 86 ? -9.269 3.074 0.490 1.00 96.62 86 GLU A O 1
ATOM 672 N N . VAL A 1 87 ? -7.551 2.141 1.596 1.00 96.75 87 VAL A N 1
ATOM 673 C CA . VAL A 1 87 ? -6.575 3.152 1.175 1.00 96.75 87 VAL A CA 1
ATOM 674 C C . VAL A 1 87 ? -6.364 3.115 -0.339 1.00 96.75 87 VAL A C 1
ATOM 676 O O . VAL A 1 87 ? -6.383 4.170 -0.978 1.00 96.75 87 VAL A O 1
ATOM 679 N N . VAL A 1 88 ? -6.183 1.929 -0.927 1.00 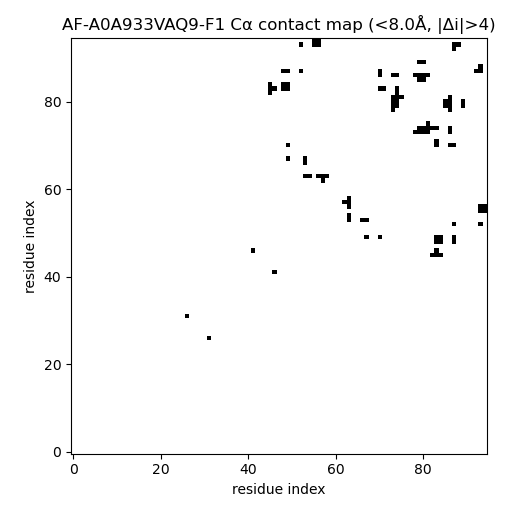95.81 88 VAL A N 1
ATOM 680 C CA . VAL A 1 88 ? -5.930 1.770 -2.371 1.00 95.81 88 VAL A CA 1
ATOM 681 C C . VAL A 1 88 ? -7.163 2.122 -3.204 1.00 95.81 88 VAL A C 1
ATOM 683 O O . VAL A 1 88 ? -7.028 2.708 -4.271 1.00 95.81 88 VAL A O 1
ATOM 686 N N . THR A 1 89 ? -8.366 1.827 -2.708 1.00 95.88 89 THR A N 1
ATOM 687 C CA . THR A 1 89 ? -9.630 2.138 -3.405 1.00 95.88 89 THR A CA 1
ATOM 688 C C . THR A 1 89 ? -10.135 3.562 -3.158 1.00 95.88 89 THR A C 1
ATOM 690 O O . THR A 1 89 ? -11.193 3.933 -3.664 1.00 95.88 89 THR A O 1
ATOM 693 N N . SER A 1 90 ? -9.402 4.376 -2.392 1.00 94.88 90 SER A N 1
ATOM 694 C CA . SER A 1 90 ? -9.808 5.751 -2.109 1.00 94.88 90 SER A CA 1
ATOM 695 C C . SER A 1 90 ? -9.753 6.639 -3.359 1.00 94.88 90 SER A C 1
ATOM 697 O O . SER A 1 90 ? -8.780 6.637 -4.116 1.00 94.88 90 SER A O 1
ATOM 699 N N . ASP A 1 91 ? -10.812 7.429 -3.554 1.00 92.75 91 ASP A N 1
ATOM 700 C CA . ASP A 1 91 ? -11.000 8.262 -4.743 1.00 92.75 91 ASP A CA 1
ATOM 701 C C . ASP A 1 91 ? -9.771 9.126 -5.068 1.00 92.75 91 ASP A C 1
ATOM 703 O O . ASP A 1 91 ? -9.302 9.914 -4.238 1.00 92.75 91 ASP A O 1
ATOM 707 N N . LYS A 1 92 ? -9.307 9.018 -6.323 1.00 86.62 92 LYS A N 1
ATOM 708 C CA . LYS A 1 92 ? -8.229 9.825 -6.928 1.00 86.62 92 LYS A CA 1
ATOM 709 C C . LYS A 1 92 ? -6.854 9.689 -6.259 1.00 86.62 92 LYS A C 1
ATOM 711 O O . LYS A 1 92 ? -6.025 10.585 -6.409 1.00 86.62 92 LYS A O 1
ATOM 716 N N . GLN A 1 93 ? -6.608 8.619 -5.504 1.00 84.12 93 GLN A N 1
ATOM 717 C CA . GLN A 1 93 ? -5.329 8.427 -4.813 1.00 84.12 93 GLN A CA 1
ATOM 718 C C . GLN A 1 93 ? -4.347 7.515 -5.533 1.00 84.12 93 GLN A C 1
ATOM 720 O O . GLN A 1 93 ? -3.144 7.725 -5.390 1.00 84.12 93 GLN A O 1
ATOM 725 N N . PHE A 1 94 ? -4.863 6.532 -6.264 1.00 86.88 94 PHE A N 1
ATOM 726 C CA . PHE A 1 94 ? -4.099 5.561 -7.034 1.00 86.88 94 PHE A CA 1
ATOM 727 C C . PHE A 1 94 ? -4.780 5.360 -8.394 1.00 86.88 94 PHE A C 1
ATOM 729 O O . PHE A 1 94 ? -5.975 5.638 -8.541 1.00 86.88 94 PHE A O 1
ATOM 736 N N . SER A 1 95 ? -3.975 4.956 -9.370 1.00 81.75 95 SER A N 1
ATOM 737 C CA . SER A 1 95 ? -4.268 4.811 -10.799 1.00 81.75 95 SER A CA 1
ATOM 738 C C . SER A 1 95 ? -5.064 3.552 -11.109 1.00 81.75 95 SER A C 1
ATOM 740 O O . SER A 1 95 ? -4.760 2.497 -10.498 1.00 81.75 95 SER A O 1
#

Mean predicted aligned error: 15.37 Å

Nearest PDB structures (foldseek):
  7q4o-assembly1_A  TM=2.644E-01  e=7.966E+00  Homo sapiens

Sequence (95 aa):
MGSIIGLFLLGNVITNGTLGMSMLPAPTAAEKEAQAAPVAPLDEKEILWLARGVYSEKKNEEEMRLIAWVIRNRVETKYRGTTYQEVVTSDKQFS

Secondary structure (DSSP, 8-state):
-----------------------PPPPPHHHHHHTPPPPP---HHHHHHHHHHHHHH---HHHHHHHHHHHHHHHHTTTT-SSHHHHHTSTTT--

pLDDT: mean 76.87, std 22.19, range [33.16, 97.81]

Solvent-accessible surface area (backbone atoms only — not comparable to full-atom values): 6186 Å² total; per-residue (Å²): 135,86,84,86,88,80,96,72,84,88,79,82,81,86,83,79,93,69,84,86,72,80,74,70,77,76,77,49,73,68,55,56,61,73,64,56,71,84,75,72,86,70,58,67,70,44,53,51,33,44,52,49,51,28,58,56,72,42,93,46,75,68,60,29,53,54,47,47,49,52,54,51,52,27,32,77,69,49,52,68,25,77,40,47,54,44,40,49,69,30,87,92,70,60,113

Radius of gyration: 28.62 Å; Cα contacts (8 Å, |Δi|>4): 55; chains: 1; bounding box: 68×34×71 Å